Protein AF-A0A936ZXS6-F1 (afdb_monomer_lite)

Structure (mmCIF, N/CA/C/O backbone):
data_AF-A0A936ZXS6-F1
#
_entry.id   AF-A0A936ZXS6-F1
#
loop_
_atom_site.group_PDB
_atom_site.id
_atom_site.type_symbol
_atom_site.label_atom_id
_atom_site.label_alt_id
_atom_site.label_comp_id
_atom_site.label_asym_id
_atom_site.label_entity_id
_atom_site.label_seq_id
_atom_site.pdbx_PDB_ins_code
_atom_site.Cartn_x
_atom_site.Cartn_y
_atom_site.Cartn_z
_atom_site.occupancy
_atom_site.B_iso_or_equiv
_atom_site.auth_seq_id
_atom_site.auth_comp_id
_atom_site.auth_asym_id
_atom_site.auth_atom_id
_atom_site.pdbx_PDB_model_num
ATOM 1 N N . MET A 1 1 ? -3.821 5.966 26.635 1.00 44.12 1 MET A N 1
ATOM 2 C CA . MET A 1 1 ? -3.850 6.256 25.183 1.00 44.12 1 MET A CA 1
ATOM 3 C C . MET A 1 1 ? -2.903 5.292 24.481 1.00 44.12 1 MET A C 1
ATOM 5 O O . MET A 1 1 ? -1.707 5.359 24.744 1.00 44.12 1 MET A O 1
ATOM 9 N N . LYS A 1 2 ? -3.411 4.349 23.676 1.00 50.53 2 LYS A N 1
ATOM 10 C CA . LYS A 1 2 ? -2.561 3.440 22.886 1.00 50.53 2 LYS A CA 1
ATOM 11 C C . LYS A 1 2 ? -1.927 4.246 21.746 1.00 50.53 2 LYS A C 1
ATOM 13 O O . LYS A 1 2 ? -2.631 4.982 21.062 1.00 50.53 2 LYS A O 1
ATOM 18 N N . ARG A 1 3 ? -0.600 4.179 21.590 1.00 53.69 3 ARG A N 1
ATOM 19 C CA . ARG A 1 3 ? 0.084 4.804 20.448 1.00 53.69 3 ARG A CA 1
ATOM 20 C C . ARG A 1 3 ? -0.221 3.984 19.205 1.00 53.69 3 ARG A C 1
ATOM 22 O O . ARG A 1 3 ? -0.029 2.771 19.222 1.00 53.69 3 ARG A O 1
ATOM 29 N N . LEU A 1 4 ? -0.677 4.653 18.155 1.00 52.00 4 LEU A N 1
ATOM 30 C CA . LEU A 1 4 ? -0.874 4.013 16.865 1.00 52.00 4 LEU A CA 1
ATOM 31 C C . LEU A 1 4 ? 0.488 3.686 16.245 1.00 52.00 4 LEU A C 1
ATOM 33 O O . LEU A 1 4 ? 1.411 4.502 16.355 1.00 52.00 4 LEU A O 1
ATOM 37 N N . PRO A 1 5 ? 0.637 2.516 15.609 1.00 53.56 5 PRO A N 1
ATOM 38 C CA . PRO A 1 5 ? 1.845 2.198 14.867 1.00 53.56 5 PRO A CA 1
ATOM 39 C C . PRO A 1 5 ? 2.062 3.243 13.766 1.00 53.56 5 PRO A C 1
ATOM 41 O O . PRO A 1 5 ? 1.135 3.627 13.054 1.00 53.56 5 PRO A O 1
ATOM 44 N N . THR A 1 6 ? 3.302 3.709 13.615 1.00 53.12 6 THR A N 1
ATOM 45 C CA . THR A 1 6 ? 3.698 4.760 12.658 1.00 53.12 6 THR A CA 1
ATOM 46 C C . THR A 1 6 ? 3.542 4.366 11.188 1.00 53.12 6 THR A C 1
ATOM 48 O O . THR A 1 6 ? 3.746 5.208 10.318 1.00 53.12 6 THR A O 1
ATOM 51 N N . ASN A 1 7 ? 3.130 3.125 10.914 1.00 47.66 7 ASN A N 1
ATOM 52 C CA . ASN A 1 7 ? 3.034 2.542 9.585 1.00 47.66 7 ASN A CA 1
ATOM 53 C C . ASN A 1 7 ? 1.571 2.297 9.185 1.00 47.66 7 ASN A C 1
ATOM 55 O O . ASN A 1 7 ? 1.200 1.165 8.916 1.00 47.66 7 ASN A O 1
ATOM 59 N N . LEU A 1 8 ? 0.728 3.332 9.193 1.00 51.72 8 LEU A N 1
ATOM 60 C CA . LEU A 1 8 ? -0.696 3.209 8.892 1.00 51.72 8 LEU A CA 1
ATOM 61 C C . LEU A 1 8 ? -1.119 4.049 7.676 1.00 51.72 8 LEU A C 1
ATOM 63 O O . LEU A 1 8 ? -1.214 5.271 7.777 1.00 51.72 8 LEU A O 1
ATOM 67 N N . LEU A 1 9 ? -1.472 3.421 6.550 1.00 61.78 9 LEU A N 1
ATOM 68 C CA . LEU A 1 9 ? -2.181 4.090 5.445 1.00 61.78 9 LEU A CA 1
ATOM 69 C C . LEU A 1 9 ? -3.577 3.489 5.292 1.00 61.78 9 LEU A C 1
ATOM 71 O O . LEU A 1 9 ? -3.716 2.331 4.920 1.00 61.78 9 LEU A O 1
ATOM 75 N N . ALA A 1 10 ? -4.629 4.267 5.570 1.00 60.78 10 ALA A N 1
ATOM 76 C CA . ALA A 1 10 ? -6.010 3.769 5.534 1.00 60.78 10 ALA A CA 1
ATOM 77 C C . ALA A 1 10 ? -6.176 2.448 6.321 1.00 60.78 10 ALA A C 1
ATOM 79 O O . ALA A 1 10 ? -6.732 1.472 5.818 1.00 60.78 10 ALA A O 1
ATOM 80 N N . GLY A 1 11 ? -5.649 2.401 7.548 1.00 64.50 11 GLY A N 1
ATOM 81 C CA . GLY A 1 11 ? -5.668 1.212 8.411 1.00 64.50 11 GLY A CA 1
ATOM 82 C C . GLY A 1 11 ? -4.654 0.123 8.049 1.00 64.50 11 GLY A C 1
ATOM 83 O O . GLY A 1 11 ? -4.472 -0.799 8.832 1.00 64.50 11 GLY A O 1
ATOM 84 N N . LEU A 1 12 ? -4.007 0.200 6.886 1.00 74.19 12 LEU A N 1
ATOM 85 C CA . LEU A 1 12 ? -3.071 -0.818 6.428 1.00 74.19 12 LEU A CA 1
ATOM 86 C C . LEU A 1 12 ? -1.722 -0.665 7.127 1.00 74.19 12 LEU A C 1
ATOM 88 O O . LEU A 1 12 ? -1.110 0.400 7.040 1.00 74.19 12 LEU A O 1
ATOM 92 N N . LEU A 1 13 ? -1.283 -1.743 7.769 1.00 76.75 13 LEU A N 1
ATOM 93 C CA . LEU A 1 13 ? 0.063 -1.934 8.277 1.00 76.75 13 LEU A CA 1
ATOM 94 C C . LEU A 1 13 ? 0.908 -2.634 7.215 1.00 76.75 13 LEU A C 1
ATOM 96 O O . LEU A 1 13 ? 0.613 -3.761 6.820 1.00 76.75 13 LEU A O 1
ATOM 1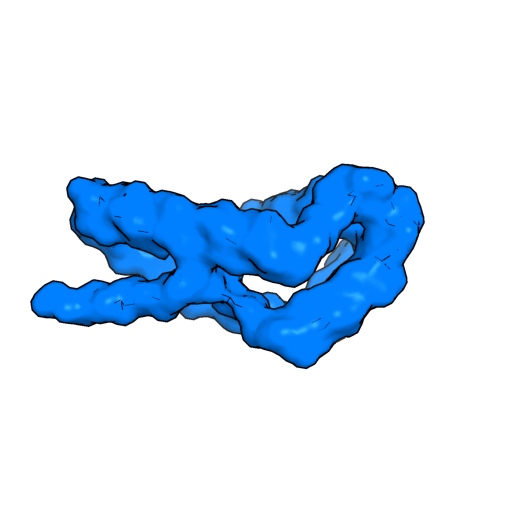00 N N . ILE A 1 14 ? 1.961 -1.957 6.769 1.00 81.38 14 ILE A N 1
ATOM 101 C CA . ILE A 1 14 ? 2.989 -2.523 5.892 1.00 81.38 14 ILE A CA 1
ATOM 102 C C . ILE A 1 14 ? 4.348 -2.311 6.553 1.00 81.38 14 ILE A C 1
ATOM 104 O O . ILE A 1 14 ? 4.702 -1.186 6.927 1.00 81.38 14 ILE A O 1
ATOM 108 N N . ASP A 1 15 ? 5.107 -3.392 6.702 1.00 84.06 15 ASP A N 1
ATOM 109 C CA . ASP A 1 15 ? 6.507 -3.314 7.098 1.00 84.06 15 ASP A CA 1
ATOM 110 C C . ASP A 1 15 ? 7.418 -3.025 5.895 1.00 84.06 15 ASP A C 1
ATOM 112 O O . ASP A 1 15 ? 6.974 -2.902 4.753 1.00 84.06 15 ASP A O 1
ATOM 116 N N . ARG A 1 16 ? 8.720 -2.874 6.148 1.00 87.94 16 ARG A N 1
ATOM 117 C CA . ARG A 1 16 ? 9.660 -2.544 5.077 1.00 87.94 16 ARG A CA 1
ATOM 118 C C . ARG A 1 16 ? 9.806 -3.668 4.045 1.00 87.94 16 ARG A C 1
ATOM 120 O O . ARG A 1 16 ? 9.943 -3.370 2.862 1.00 87.94 16 ARG A O 1
ATOM 127 N N . ALA A 1 17 ? 9.793 -4.927 4.473 1.00 88.88 17 ALA A N 1
ATOM 128 C CA . ALA A 1 17 ? 10.010 -6.057 3.578 1.00 88.88 17 ALA A CA 1
ATOM 129 C C . ALA A 1 17 ? 8.831 -6.216 2.608 1.00 88.88 17 ALA A C 1
ATOM 131 O O . ALA A 1 17 ? 9.030 -6.338 1.397 1.00 88.88 17 ALA A O 1
ATOM 132 N N . ASP A 1 18 ? 7.604 -6.126 3.119 1.00 89.75 18 ASP A N 1
ATOM 133 C CA . ASP A 1 18 ? 6.399 -6.167 2.296 1.00 89.75 18 ASP A CA 1
ATOM 134 C C . ASP A 1 18 ? 6.259 -4.919 1.428 1.00 89.75 18 ASP A C 1
ATOM 136 O O . ASP A 1 18 ? 5.798 -5.008 0.289 1.00 89.75 18 ASP A O 1
ATOM 140 N N . TYR A 1 19 ? 6.721 -3.760 1.902 1.00 91.19 19 TYR A N 1
ATOM 141 C CA . TYR A 1 19 ? 6.795 -2.573 1.061 1.00 91.19 19 TYR A CA 1
ATOM 142 C C . TYR A 1 19 ? 7.711 -2.767 -0.144 1.00 91.19 19 TYR A C 1
ATOM 144 O O . TYR A 1 19 ? 7.322 -2.443 -1.264 1.00 91.19 19 TYR A O 1
ATOM 152 N N . ASP A 1 20 ? 8.920 -3.285 0.068 1.00 93.12 20 ASP A N 1
ATOM 153 C CA . ASP A 1 20 ? 9.886 -3.471 -1.012 1.00 93.12 20 ASP A CA 1
ATOM 154 C C . ASP A 1 20 ? 9.348 -4.487 -2.040 1.00 93.12 20 ASP A C 1
ATOM 156 O O . ASP A 1 20 ? 9.443 -4.265 -3.249 1.00 93.12 20 ASP A O 1
ATOM 160 N N . ARG A 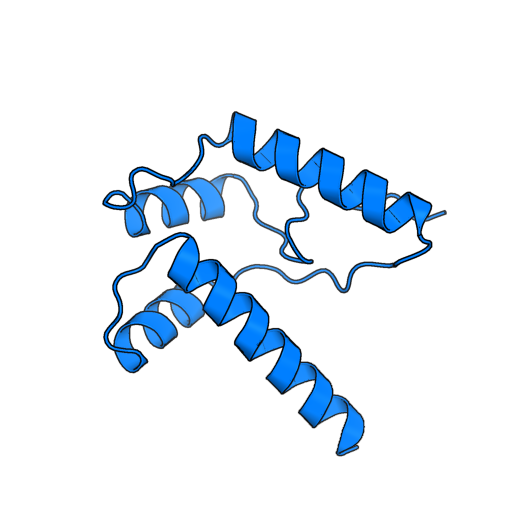1 21 ? 8.670 -5.551 -1.584 1.00 93.50 21 ARG A N 1
ATOM 161 C CA . ARG A 1 21 ? 7.957 -6.493 -2.468 1.00 93.50 21 ARG A CA 1
ATOM 162 C C . ARG A 1 21 ? 6.821 -5.817 -3.237 1.00 93.50 21 ARG A C 1
ATOM 164 O O . ARG A 1 21 ? 6.696 -6.011 -4.447 1.00 93.50 21 ARG A O 1
ATOM 171 N N . LEU A 1 22 ? 6.006 -5.011 -2.562 1.00 92.56 22 LEU A N 1
ATOM 172 C CA . LEU A 1 22 ? 4.928 -4.247 -3.185 1.00 92.56 22 LEU A CA 1
ATOM 173 C C . LEU A 1 22 ? 5.463 -3.261 -4.232 1.00 92.56 22 LEU A C 1
ATOM 175 O O . LEU A 1 22 ? 4.853 -3.118 -5.289 1.00 92.56 22 LEU A O 1
ATOM 179 N N . ALA A 1 23 ? 6.602 -2.620 -3.965 1.00 93.12 23 ALA A N 1
ATOM 180 C CA . ALA A 1 23 ? 7.261 -1.704 -4.888 1.00 93.12 23 ALA A CA 1
ATOM 181 C C . ALA A 1 23 ? 7.714 -2.422 -6.163 1.00 93.12 23 ALA A C 1
ATOM 183 O O . ALA A 1 23 ? 7.515 -1.904 -7.259 1.00 93.12 23 ALA A O 1
ATOM 184 N N . VAL A 1 24 ? 8.249 -3.642 -6.039 1.00 94.56 24 VAL A N 1
ATOM 185 C CA . VAL A 1 24 ? 8.585 -4.489 -7.196 1.00 94.56 24 VAL A CA 1
ATOM 186 C C . VAL A 1 24 ? 7.329 -4.861 -7.988 1.00 94.56 24 VAL A C 1
ATOM 188 O O . VAL A 1 24 ? 7.323 -4.744 -9.214 1.00 94.56 24 VAL A O 1
ATOM 191 N N . LEU A 1 25 ? 6.245 -5.259 -7.313 1.00 93.12 25 LEU A N 1
ATOM 192 C CA . LEU A 1 25 ? 4.972 -5.580 -7.972 1.00 93.12 25 LEU A CA 1
ATOM 193 C C . LEU A 1 25 ? 4.384 -4.370 -8.710 1.00 93.12 25 LEU A C 1
ATOM 195 O O . LEU A 1 25 ? 3.868 -4.510 -9.817 1.00 93.12 25 LEU A O 1
ATOM 199 N N . CYS A 1 26 ? 4.494 -3.186 -8.111 1.00 92.56 26 CYS A N 1
ATOM 200 C CA . CYS A 1 26 ? 3.986 -1.930 -8.648 1.00 92.56 26 CYS A CA 1
ATOM 201 C C . CYS A 1 26 ? 5.032 -1.152 -9.462 1.00 92.56 26 CYS A C 1
ATOM 203 O O . CYS A 1 26 ? 4.820 0.027 -9.721 1.00 92.56 26 CYS A O 1
ATOM 205 N N . ALA A 1 27 ? 6.144 -1.761 -9.893 1.00 91.62 27 ALA A N 1
ATOM 206 C CA . ALA A 1 27 ? 7.284 -1.034 -10.473 1.00 91.62 27 ALA A CA 1
ATOM 207 C C . ALA A 1 27 ? 6.958 -0.227 -11.746 1.00 91.62 27 ALA A C 1
ATOM 209 O O . ALA A 1 27 ? 7.715 0.658 -12.138 1.00 91.62 27 ALA A O 1
ATOM 210 N N . ARG A 1 28 ? 5.837 -0.531 -12.411 1.00 90.88 28 ARG A N 1
ATOM 211 C CA . ARG A 1 28 ? 5.344 0.204 -13.589 1.00 90.88 28 ARG A CA 1
ATOM 212 C C . ARG A 1 28 ? 4.492 1.427 -13.239 1.00 90.88 28 ARG A C 1
ATOM 214 O O . ARG A 1 28 ? 4.135 2.188 -14.132 1.00 90.88 28 ARG A O 1
ATOM 221 N N . ASP A 1 29 ? 4.141 1.603 -11.972 1.00 91.00 29 ASP A N 1
ATOM 222 C CA . ASP A 1 29 ? 3.370 2.738 -11.484 1.00 91.00 29 ASP A CA 1
ATOM 223 C C . ASP A 1 29 ? 4.317 3.882 -11.102 1.00 91.00 29 ASP A C 1
ATOM 225 O O . ASP A 1 29 ? 4.956 3.864 -10.053 1.00 91.00 29 ASP A O 1
ATOM 229 N N . ALA A 1 30 ? 4.398 4.904 -11.957 1.00 89.12 30 ALA A N 1
ATOM 230 C CA . ALA A 1 30 ? 5.243 6.076 -11.723 1.00 89.12 30 ALA A CA 1
ATOM 231 C C . ALA A 1 30 ? 4.815 6.910 -10.500 1.00 89.12 30 ALA A C 1
ATOM 233 O O . ALA A 1 30 ? 5.595 7.726 -10.013 1.00 89.12 30 ALA A O 1
ATOM 234 N N . ALA A 1 31 ? 3.588 6.724 -10.001 1.00 89.00 31 ALA A N 1
ATOM 235 C CA . ALA A 1 31 ? 3.105 7.370 -8.785 1.00 89.00 31 ALA A CA 1
ATOM 236 C C . ALA A 1 31 ? 3.406 6.547 -7.522 1.00 89.00 31 ALA A C 1
ATOM 238 O O . ALA A 1 31 ? 3.047 6.975 -6.418 1.00 89.00 31 ALA A O 1
ATOM 239 N N . PHE A 1 32 ? 4.038 5.374 -7.655 1.00 89.06 32 PHE A N 1
ATO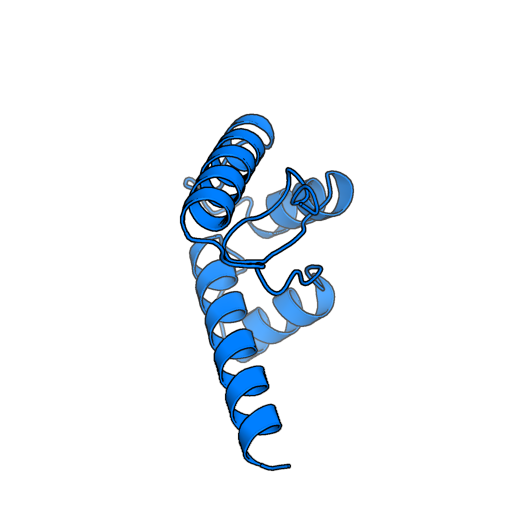M 240 C CA . PHE A 1 32 ? 4.410 4.565 -6.507 1.00 89.06 32 PHE A CA 1
ATOM 241 C C . PHE A 1 32 ? 5.473 5.303 -5.674 1.00 89.06 32 PHE A C 1
ATOM 243 O O . PHE A 1 32 ? 6.519 5.683 -6.205 1.00 89.06 32 PHE A O 1
ATOM 250 N N . PRO A 1 33 ? 5.219 5.565 -4.381 1.00 90.06 33 PRO A N 1
ATOM 251 C CA . PRO A 1 33 ? 6.091 6.425 -3.593 1.00 90.06 33 PRO A CA 1
ATOM 252 C C . PRO A 1 33 ? 7.4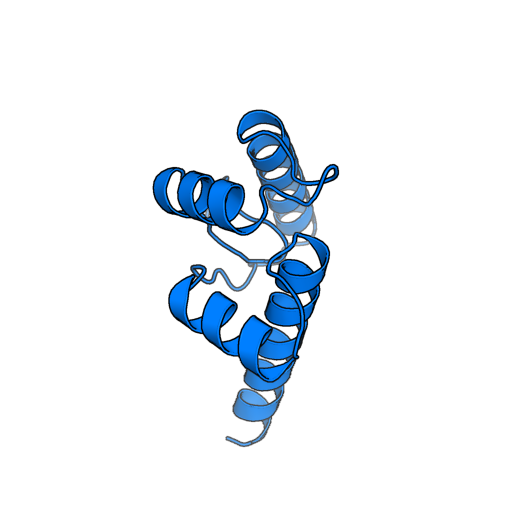38 5.762 -3.279 1.00 90.06 33 PRO A C 1
ATOM 254 O O . PRO A 1 33 ? 7.635 4.555 -3.428 1.00 90.06 33 PRO A O 1
ATOM 257 N N . SER A 1 34 ? 8.380 6.559 -2.777 1.00 91.81 34 SER A N 1
ATOM 258 C CA . SER A 1 34 ? 9.542 6.023 -2.066 1.00 91.81 34 SER A CA 1
ATOM 259 C C . SER A 1 34 ? 9.122 5.513 -0.682 1.00 91.81 34 SER A C 1
ATOM 261 O O . SER A 1 34 ? 8.151 6.013 -0.109 1.00 91.81 34 SER A O 1
ATOM 263 N N . TRP A 1 35 ? 9.880 4.580 -0.091 1.00 90.00 35 TRP A N 1
ATOM 264 C CA . TRP A 1 35 ? 9.628 4.140 1.293 1.00 90.00 35 TRP A CA 1
ATOM 265 C C . TRP A 1 35 ? 9.563 5.322 2.267 1.00 90.00 35 TRP A C 1
ATOM 267 O O . TRP A 1 35 ? 8.713 5.373 3.152 1.00 90.00 35 TRP A O 1
ATOM 277 N N . THR A 1 36 ? 10.449 6.301 2.088 1.00 90.19 36 THR A N 1
ATOM 278 C CA . THR A 1 36 ? 10.504 7.499 2.926 1.00 90.19 36 THR A CA 1
ATOM 279 C C . THR A 1 36 ? 9.218 8.315 2.826 1.00 90.19 36 THR A C 1
ATOM 281 O O . THR A 1 36 ? 8.686 8.746 3.851 1.00 90.19 36 THR A O 1
ATOM 284 N N . ASP A 1 37 ? 8.700 8.525 1.617 1.00 89.44 37 ASP A N 1
ATOM 285 C CA . ASP A 1 37 ? 7.471 9.296 1.419 1.00 89.44 37 ASP A CA 1
ATOM 286 C C . ASP A 1 37 ? 6.240 8.518 1.872 1.00 89.44 37 ASP A C 1
ATOM 288 O O . ASP A 1 37 ? 5.370 9.089 2.533 1.00 89.44 37 ASP A O 1
ATOM 292 N N . TRP A 1 38 ? 6.212 7.205 1.632 1.00 86.62 38 TRP A N 1
ATOM 293 C CA . TRP A 1 38 ? 5.215 6.306 2.204 1.00 86.62 38 TRP A CA 1
ATOM 294 C C . TRP A 1 38 ? 5.187 6.419 3.732 1.00 86.62 38 TRP A C 1
ATOM 296 O O . TRP A 1 38 ? 4.142 6.700 4.315 1.00 86.62 38 TRP A O 1
ATOM 306 N N . ASN A 1 39 ? 6.340 6.316 4.397 1.00 84.12 39 ASN A N 1
ATOM 307 C CA . ASN A 1 39 ? 6.427 6.405 5.852 1.00 84.12 39 ASN A CA 1
ATOM 308 C C . ASN A 1 39 ? 5.975 7.776 6.392 1.00 84.12 39 ASN A C 1
ATOM 310 O O . ASN A 1 39 ? 5.242 7.853 7.377 1.00 84.12 39 ASN A O 1
ATOM 314 N N . LYS A 1 40 ? 6.328 8.878 5.715 1.00 85.62 40 LYS A N 1
ATOM 315 C CA . LYS A 1 40 ? 5.826 10.220 6.072 1.00 85.62 40 LYS A CA 1
ATOM 316 C C . LYS A 1 40 ? 4.301 10.305 5.977 1.00 85.62 40 LYS A C 1
ATOM 318 O O . LYS A 1 40 ? 3.673 10.909 6.850 1.00 85.62 40 LYS A O 1
ATOM 323 N N . LEU A 1 41 ? 3.704 9.731 4.930 1.00 82.38 41 LEU A N 1
ATOM 324 C CA . LEU A 1 41 ? 2.248 9.683 4.770 1.00 82.38 41 LEU A CA 1
ATOM 325 C C . LEU A 1 41 ? 1.596 8.876 5.895 1.00 82.38 41 LEU A C 1
ATOM 327 O O . LEU A 1 41 ? 0.602 9.328 6.464 1.00 82.38 41 LEU A O 1
ATOM 331 N N . GLN A 1 42 ? 2.193 7.743 6.260 1.00 78.62 42 GLN A N 1
ATOM 332 C CA . GLN A 1 42 ? 1.708 6.884 7.337 1.00 78.62 42 GLN A CA 1
ATOM 333 C C . GLN A 1 42 ? 1.709 7.589 8.701 1.00 78.62 42 GLN A C 1
ATOM 335 O O . GLN A 1 42 ? 0.692 7.601 9.393 1.00 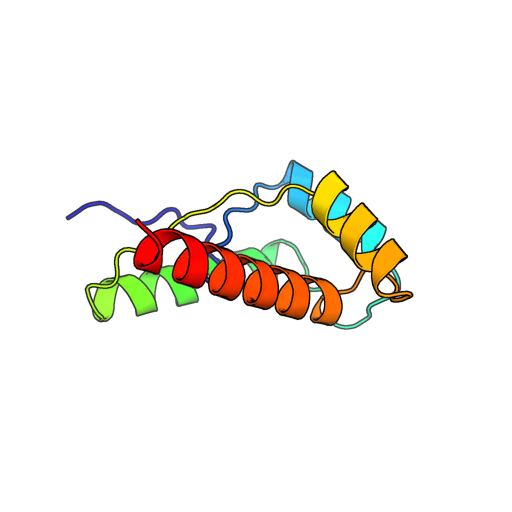78.62 42 GLN A O 1
ATOM 340 N N . ILE A 1 43 ? 2.803 8.271 9.053 1.00 80.12 43 ILE A N 1
ATOM 341 C CA . ILE A 1 43 ? 2.901 9.046 10.301 1.00 80.12 43 ILE A CA 1
ATOM 342 C C . ILE A 1 43 ? 1.831 10.146 10.348 1.00 80.12 43 ILE A C 1
ATOM 344 O O . ILE A 1 43 ? 1.161 10.328 11.368 1.00 80.12 43 ILE A O 1
ATOM 348 N N . ARG A 1 44 ? 1.637 10.877 9.240 1.00 82.75 44 ARG A N 1
ATOM 349 C CA . ARG A 1 44 ? 0.619 11.939 9.148 1.00 82.75 44 ARG A CA 1
ATOM 350 C C . ARG A 1 44 ? -0.797 11.383 9.292 1.00 82.75 44 ARG A C 1
ATOM 352 O O . ARG A 1 44 ? -1.609 11.978 9.999 1.00 82.75 44 ARG A O 1
ATOM 359 N N . ALA A 1 45 ? -1.088 10.255 8.649 1.00 76.75 45 ALA A N 1
ATOM 360 C CA . ALA A 1 45 ? -2.388 9.600 8.725 1.00 76.75 45 ALA A CA 1
ATOM 361 C C . ALA A 1 45 ? -2.684 9.078 10.140 1.00 76.75 45 ALA A C 1
ATOM 363 O O . ALA A 1 45 ? -3.772 9.333 10.658 1.00 76.75 45 ALA A O 1
ATOM 364 N N . ALA A 1 46 ? -1.710 8.438 10.795 1.00 76.12 46 ALA A N 1
ATOM 365 C CA . ALA A 1 46 ? -1.830 7.976 12.177 1.00 76.12 46 ALA A CA 1
ATOM 366 C C . ALA A 1 46 ? -2.075 9.142 13.151 1.00 76.12 46 ALA A C 1
ATOM 368 O O . ALA A 1 46 ? -2.999 9.091 13.962 1.00 76.12 46 ALA A O 1
ATOM 369 N N . ALA A 1 47 ? -1.319 10.237 13.026 1.00 78.94 47 ALA A N 1
ATOM 370 C CA . ALA A 1 47 ? -1.523 11.430 13.848 1.00 78.94 47 ALA A CA 1
ATOM 371 C C . ALA A 1 47 ? -2.919 12.048 13.643 1.00 78.94 47 ALA A C 1
ATOM 373 O O . ALA A 1 47 ? -3.545 12.510 14.599 1.00 78.94 47 ALA A O 1
ATOM 374 N N . ALA A 1 48 ? -3.425 12.051 12.406 1.00 80.12 48 ALA A N 1
ATOM 375 C CA . ALA A 1 48 ? -4.763 12.545 12.101 1.00 80.12 48 ALA A CA 1
ATOM 376 C C . ALA A 1 48 ? -5.867 11.647 12.689 1.00 80.12 48 ALA A C 1
ATOM 378 O O . ALA A 1 48 ? -6.826 12.176 13.245 1.00 80.12 48 ALA A O 1
ATOM 379 N N . ALA A 1 49 ? -5.721 10.320 12.611 1.00 75.44 49 ALA A N 1
ATOM 380 C CA . ALA A 1 49 ? -6.645 9.364 13.230 1.00 75.44 49 ALA A CA 1
ATOM 381 C C . ALA A 1 49 ? -6.683 9.531 14.757 1.00 75.44 49 ALA A C 1
ATOM 383 O O . ALA A 1 49 ? -7.754 9.693 15.340 1.00 75.44 49 ALA A O 1
ATOM 384 N N . GLN A 1 50 ? -5.511 9.639 15.394 1.00 77.75 50 GLN A N 1
ATOM 385 C CA . GLN A 1 50 ? -5.406 9.854 16.837 1.00 77.75 50 GLN A CA 1
ATOM 386 C C . GLN A 1 50 ? -6.106 11.145 17.287 1.00 77.75 50 GLN A C 1
ATOM 388 O O . GLN A 1 50 ? -6.802 11.144 18.301 1.00 77.75 50 GLN A O 1
ATOM 393 N N . LYS A 1 51 ? -5.967 12.244 16.529 1.00 83.25 51 LYS A N 1
ATOM 394 C CA . LYS A 1 51 ? -6.666 13.510 16.817 1.00 83.25 51 LYS A CA 1
ATOM 395 C C . LYS A 1 51 ? -8.190 13.385 16.758 1.00 83.25 51 LYS A C 1
ATOM 397 O O . LYS A 1 51 ? -8.870 14.141 17.441 1.00 83.25 51 LYS A O 1
ATOM 402 N N . ARG A 1 52 ? -8.718 12.458 15.955 1.00 80.94 52 ARG A N 1
ATOM 403 C CA . ARG A 1 52 ? -10.160 12.190 15.836 1.00 80.94 52 ARG A CA 1
ATOM 404 C C . ARG A 1 52 ? -10.668 11.151 16.840 1.00 80.94 52 ARG A C 1
ATOM 406 O O . ARG A 1 52 ? -11.852 10.847 16.832 1.00 80.94 52 ARG A O 1
ATOM 413 N N . GLY A 1 53 ? -9.797 10.609 17.698 1.00 78.06 53 GLY A N 1
ATOM 414 C CA . GLY A 1 53 ? -10.153 9.510 18.599 1.00 78.06 53 GLY A CA 1
ATOM 415 C C . GLY A 1 53 ? -10.470 8.206 17.862 1.00 78.06 53 GLY A C 1
ATOM 416 O O . GLY A 1 53 ? -11.080 7.313 18.442 1.00 78.06 53 GLY A O 1
ATOM 417 N N . GLU A 1 54 ? -10.071 8.095 16.593 1.00 70.81 54 GLU A N 1
ATOM 418 C CA . GLU A 1 54 ? -10.230 6.875 15.812 1.00 70.81 54 GLU A CA 1
ATOM 419 C C . GLU A 1 54 ? -9.155 5.878 16.246 1.00 70.81 54 GLU A C 1
ATOM 421 O O . GLU A 1 54 ? -7.961 6.185 16.186 1.00 70.81 54 GLU A O 1
ATOM 426 N N . ASP A 1 55 ? -9.578 4.682 16.656 1.00 64.69 55 ASP A N 1
ATOM 427 C CA . ASP A 1 55 ? -8.702 3.515 16.654 1.00 64.69 55 ASP A CA 1
ATOM 428 C C . ASP A 1 55 ? -8.782 2.932 15.238 1.00 64.69 55 ASP A C 1
ATOM 430 O O . ASP A 1 55 ? -9.826 2.401 14.846 1.00 64.69 55 ASP A O 1
ATOM 434 N N . PRO A 1 56 ? -7.766 3.134 14.389 1.00 61.56 56 PRO A N 1
ATOM 435 C CA . PRO A 1 56 ? -7.790 2.552 13.073 1.00 61.56 56 PRO A CA 1
ATOM 436 C C . PRO A 1 56 ? -7.736 1.038 13.245 1.00 61.56 56 PRO A C 1
ATOM 438 O O . PRO A 1 56 ? -6.747 0.517 13.756 1.00 61.56 56 PRO A O 1
ATOM 441 N N . ASP A 1 57 ? -8.776 0.343 12.778 1.00 63.12 57 ASP A N 1
ATOM 442 C CA . ASP A 1 57 ? -8.734 -1.103 12.550 1.00 63.12 57 ASP A CA 1
ATOM 443 C C . ASP A 1 57 ? -7.472 -1.394 11.714 1.00 63.12 57 ASP A C 1
ATOM 445 O O . ASP A 1 57 ? -7.418 -1.125 10.504 1.00 63.12 57 ASP A O 1
ATOM 449 N N . CYS A 1 58 ? -6.423 -1.839 12.406 1.00 68.50 58 CYS A N 1
ATOM 450 C CA . CYS A 1 58 ? -5.114 -2.107 11.844 1.00 68.50 58 CYS A CA 1
ATOM 451 C C . CYS A 1 58 ? -5.151 -3.489 11.208 1.00 68.50 58 CYS A C 1
ATOM 453 O O . CYS A 1 58 ? -5.517 -4.467 11.861 1.00 68.50 58 CYS A O 1
ATOM 455 N N . TRP A 1 59 ? -4.756 -3.582 9.945 1.00 74.31 59 TRP A N 1
ATOM 456 C CA . TRP A 1 59 ? -4.685 -4.857 9.241 1.00 74.31 59 TRP A CA 1
ATOM 457 C C . TRP A 1 59 ? -3.397 -4.944 8.437 1.00 74.31 59 TRP A C 1
ATOM 459 O O . TRP A 1 59 ? -2.976 -3.965 7.824 1.00 74.31 59 TRP A O 1
ATOM 469 N N . THR A 1 60 ? -2.769 -6.113 8.452 1.00 78.25 60 THR A N 1
ATOM 470 C CA . THR A 1 60 ? -1.559 -6.374 7.671 1.00 78.25 60 THR A CA 1
ATOM 471 C C . THR A 1 60 ? -1.934 -6.680 6.226 1.00 78.25 60 THR A C 1
ATOM 473 O O . THR A 1 60 ? -2.927 -7.370 5.972 1.00 78.25 60 THR A O 1
ATOM 476 N N . LEU A 1 61 ? -1.153 -6.162 5.278 1.00 83.56 61 LEU A N 1
ATOM 477 C CA . LEU A 1 61 ? -1.315 -6.507 3.869 1.00 83.56 61 LEU A CA 1
ATOM 478 C C . LEU A 1 61 ? -0.909 -7.965 3.627 1.00 83.56 61 LEU A C 1
ATOM 480 O O . LEU A 1 61 ? 0.242 -8.324 3.829 1.00 83.56 61 LEU A O 1
ATOM 484 N N . ASP A 1 62 ? -1.828 -8.774 3.109 1.00 88.94 62 ASP A N 1
ATOM 485 C CA . ASP A 1 62 ? -1.476 -10.027 2.440 1.00 88.94 62 ASP A CA 1
ATOM 486 C C . ASP A 1 62 ? -1.213 -9.731 0.955 1.00 88.94 62 ASP A C 1
ATOM 488 O O . ASP A 1 62 ? -2.135 -9.403 0.198 1.00 88.94 62 ASP A O 1
ATOM 492 N N . LEU A 1 63 ? 0.062 -9.776 0.560 1.00 90.06 63 LEU A N 1
ATOM 493 C CA . LEU A 1 63 ? 0.498 -9.490 -0.808 1.00 90.06 63 LEU A CA 1
ATOM 494 C C . LEU A 1 63 ? 0.082 -10.567 -1.810 1.00 90.06 63 LEU A C 1
ATOM 496 O O . LEU A 1 63 ? -0.132 -10.248 -2.985 1.00 90.06 63 LEU A O 1
ATOM 500 N N . ASP A 1 64 ? -0.043 -11.816 -1.370 1.00 91.94 64 ASP A N 1
ATOM 501 C CA . ASP A 1 64 ? -0.431 -12.916 -2.245 1.00 91.94 64 ASP A CA 1
ATOM 502 C C . ASP A 1 64 ? -1.933 -12.824 -2.546 1.00 91.94 64 ASP A C 1
ATOM 504 O O . ASP A 1 64 ? -2.329 -12.912 -3.714 1.00 91.94 64 ASP A O 1
ATOM 508 N N . ASP A 1 65 ? -2.758 -12.510 -1.537 1.00 92.56 65 ASP A N 1
ATOM 509 C CA . ASP A 1 65 ? -4.189 -12.213 -1.723 1.00 92.56 65 ASP A CA 1
ATOM 510 C C . ASP A 1 65 ? -4.399 -10.975 -2.607 1.00 92.56 65 ASP A C 1
ATOM 512 O O . ASP A 1 65 ? -5.197 -11.002 -3.546 1.00 92.56 65 ASP A O 1
ATOM 516 N N . PHE A 1 66 ? -3.631 -9.901 -2.385 1.00 92.38 66 PHE A N 1
ATOM 517 C CA . PHE A 1 66 ? -3.670 -8.716 -3.248 1.00 92.38 66 PHE A CA 1
ATOM 518 C C . PHE A 1 66 ? -3.333 -9.058 -4.707 1.00 92.38 66 PHE A C 1
ATOM 520 O O . PHE A 1 66 ? -4.047 -8.657 -5.630 1.00 92.38 66 PHE A O 1
ATOM 527 N N . THR A 1 67 ? -2.277 -9.840 -4.929 1.00 93.31 67 THR A N 1
ATOM 528 C CA . THR A 1 67 ? -1.864 -10.245 -6.277 1.00 93.31 67 THR A CA 1
ATOM 529 C C . THR A 1 67 ? -2.924 -11.122 -6.944 1.00 93.31 67 THR A C 1
ATOM 531 O O . THR A 1 67 ? -3.219 -10.949 -8.130 1.00 93.31 67 THR A O 1
ATOM 534 N N . ALA A 1 68 ? -3.536 -12.042 -6.195 1.00 94.38 68 ALA A N 1
ATOM 535 C CA . ALA A 1 68 ? -4.637 -12.866 -6.679 1.00 94.38 68 ALA A CA 1
ATOM 536 C C . ALA A 1 68 ? -5.872 -12.020 -7.033 1.00 94.38 68 ALA A C 1
ATOM 538 O O . ALA A 1 68 ? -6.479 -12.235 -8.084 1.00 94.38 68 ALA A O 1
ATOM 539 N N . TRP A 1 69 ? -6.206 -11.025 -6.207 1.00 94.25 69 TRP A N 1
ATOM 540 C CA . TRP A 1 69 ? -7.297 -10.086 -6.462 1.00 94.25 69 TRP A CA 1
ATOM 541 C C . TRP A 1 69 ? -7.064 -9.270 -7.739 1.00 94.25 69 TRP A C 1
ATOM 543 O O . TRP A 1 69 ? -7.955 -9.184 -8.581 1.00 94.25 69 TRP A O 1
ATOM 553 N N . CYS A 1 70 ? -5.853 -8.743 -7.942 1.00 93.75 70 CYS A N 1
ATOM 554 C CA . CYS A 1 70 ? -5.477 -8.035 -9.169 1.00 93.75 70 CYS A CA 1
ATOM 555 C C . CYS A 1 70 ? -5.674 -8.900 -10.424 1.00 93.75 70 CYS A C 1
ATOM 557 O O . CYS A 1 70 ? -6.244 -8.434 -11.412 1.00 93.75 70 CYS A O 1
ATOM 559 N N . ARG A 1 71 ? -5.270 -10.178 -10.371 1.00 94.31 71 ARG A N 1
ATOM 560 C CA . ARG A 1 71 ? -5.479 -11.130 -11.477 1.00 94.31 71 ARG A CA 1
ATOM 561 C C . ARG A 1 71 ? -6.962 -11.342 -11.776 1.00 94.31 71 ARG A C 1
ATOM 563 O O . ARG A 1 71 ? -7.348 -11.300 -12.938 1.00 94.31 71 ARG A O 1
ATOM 570 N N . GLN A 1 72 ? -7.790 -11.524 -10.748 1.00 93.88 72 GLN A N 1
ATOM 571 C CA . GLN A 1 72 ? -9.244 -11.675 -10.909 1.00 93.88 72 GLN A CA 1
ATOM 572 C C . GLN A 1 72 ? -9.886 -10.414 -11.497 1.00 93.88 72 GLN A C 1
ATOM 574 O O . GLN A 1 72 ? -10.760 -10.503 -12.354 1.00 93.88 72 GLN A O 1
ATOM 579 N N . ALA A 1 73 ? -9.416 -9.238 -11.081 1.00 91.06 73 ALA A N 1
ATOM 580 C CA . ALA A 1 73 ? -9.875 -7.954 -11.595 1.00 91.06 73 ALA A CA 1
ATOM 581 C C . ALA A 1 73 ? -9.322 -7.614 -12.993 1.00 91.06 73 ALA A C 1
ATOM 583 O O . ALA A 1 73 ? -9.652 -6.557 -13.525 1.00 91.06 73 ALA A O 1
ATOM 584 N N . SER A 1 74 ? -8.474 -8.469 -13.587 1.00 92.56 74 SER A N 1
ATOM 585 C CA . SER A 1 74 ? -7.761 -8.190 -14.845 1.00 92.56 74 SER A CA 1
ATOM 586 C C . SER A 1 74 ? -7.012 -6.848 -14.826 1.00 92.56 74 SER A C 1
ATOM 588 O O . SER A 1 74 ? -6.907 -6.161 -15.841 1.00 92.56 74 SER A O 1
ATOM 590 N N . SER A 1 75 ? -6.482 -6.470 -13.659 1.00 89.06 75 SER A N 1
ATOM 591 C CA . SER A 1 75 ? -5.757 -5.219 -13.438 1.00 89.06 75 SER A CA 1
ATOM 592 C C . SER A 1 75 ? -4.332 -5.516 -12.981 1.00 89.06 75 SER A C 1
ATOM 594 O O . SER A 1 75 ? -4.137 -6.368 -12.111 1.00 89.06 75 SER A O 1
ATOM 596 N N . PRO A 1 76 ? -3.314 -4.804 -13.491 1.00 91.44 76 PRO A N 1
ATOM 597 C CA . PRO A 1 76 ? -1.968 -4.927 -12.950 1.00 91.44 76 PRO A CA 1
ATOM 598 C C . PRO A 1 76 ? -1.914 -4.439 -11.488 1.00 91.44 76 PRO A C 1
ATOM 600 O O . PRO A 1 76 ? -2.702 -3.564 -11.105 1.00 91.44 76 PRO A O 1
ATOM 603 N N . PRO A 1 77 ? -0.979 -4.962 -10.672 1.00 92.69 77 PRO A N 1
ATOM 604 C CA . PRO A 1 77 ? -0.661 -4.382 -9.373 1.00 92.69 77 PRO A CA 1
ATOM 605 C C . PRO A 1 77 ? -0.150 -2.947 -9.537 1.00 92.69 77 PRO A C 1
ATOM 607 O O . PRO A 1 77 ? 0.792 -2.682 -10.282 1.00 92.69 77 PRO A O 1
ATOM 610 N N . CYS A 1 78 ? -0.799 -2.012 -8.854 1.00 92.38 78 CYS A N 1
ATOM 611 C CA . CYS A 1 78 ? -0.431 -0.600 -8.809 1.00 92.38 78 CYS A CA 1
ATOM 612 C C . CYS A 1 78 ? -0.992 0.033 -7.531 1.00 92.38 78 CYS A C 1
ATOM 614 O O . CYS A 1 78 ? -1.803 -0.580 -6.825 1.00 92.38 78 CYS A O 1
ATOM 616 N N . LEU A 1 79 ? -0.616 1.278 -7.240 1.00 88.06 79 LEU A N 1
ATOM 617 C CA . LEU A 1 79 ? -1.089 2.003 -6.063 1.00 88.06 79 LEU A CA 1
ATOM 618 C C . LEU A 1 79 ? -2.614 2.185 -6.084 1.00 88.06 79 LEU A C 1
ATOM 620 O O . LEU A 1 79 ? -3.273 2.054 -5.050 1.00 88.06 79 LEU A O 1
ATOM 624 N N . THR A 1 80 ? -3.194 2.446 -7.257 1.00 87.50 80 THR A N 1
ATOM 625 C CA . THR A 1 80 ? -4.654 2.524 -7.426 1.00 87.50 80 THR A CA 1
ATOM 626 C C . THR A 1 80 ? -5.316 1.173 -7.163 1.00 87.50 80 THR A C 1
ATOM 628 O O . THR A 1 80 ? -6.313 1.114 -6.446 1.00 87.50 80 THR A O 1
ATOM 631 N N . GLY A 1 81 ? -4.734 0.081 -7.665 1.00 89.81 81 GLY A N 1
ATOM 632 C CA . GLY A 1 81 ? -5.200 -1.280 -7.403 1.00 89.81 81 GLY A CA 1
ATOM 633 C C . GLY A 1 81 ? -5.180 -1.614 -5.912 1.00 89.81 81 GLY A C 1
ATOM 634 O O . GLY A 1 81 ? -6.176 -2.103 -5.383 1.00 89.81 81 GLY A O 1
ATOM 635 N N . LEU A 1 82 ? -4.099 -1.262 -5.210 1.00 89.31 82 LEU A N 1
ATOM 636 C CA . LEU A 1 82 ? -3.985 -1.447 -3.764 1.00 89.31 82 LEU A CA 1
ATOM 637 C C . LEU A 1 82 ? -5.072 -0.677 -3.004 1.00 89.31 82 LEU A C 1
ATOM 639 O O . LEU A 1 82 ? -5.706 -1.228 -2.108 1.00 89.31 82 LEU A O 1
ATOM 643 N N . ARG A 1 83 ? -5.328 0.585 -3.374 1.00 85.31 83 ARG A N 1
ATOM 644 C CA . ARG A 1 83 ? -6.398 1.394 -2.763 1.00 85.31 83 ARG A CA 1
ATOM 645 C C . ARG A 1 83 ? -7.771 0.752 -2.953 1.00 85.31 83 ARG A C 1
ATOM 647 O O . ARG A 1 83 ? -8.532 0.651 -1.990 1.00 85.31 83 ARG A O 1
ATOM 654 N N . SER A 1 84 ? -8.070 0.292 -4.166 1.00 87.19 84 SER A N 1
ATOM 655 C CA . SER A 1 84 ? -9.329 -0.390 -4.484 1.00 87.19 84 SER A CA 1
ATOM 656 C C . SER A 1 84 ? -9.481 -1.697 -3.705 1.00 87.19 84 SER A C 1
ATOM 658 O O . SER A 1 84 ? -10.532 -1.938 -3.113 1.00 87.19 84 SER A O 1
ATOM 660 N N . TYR A 1 85 ? -8.419 -2.502 -3.629 1.00 88.69 85 TYR A N 1
ATOM 661 C CA . TYR A 1 85 ? -8.375 -3.736 -2.844 1.00 88.69 85 TYR A CA 1
ATOM 662 C C . TYR A 1 85 ? -8.634 -3.483 -1.351 1.00 88.69 85 TYR A C 1
ATOM 664 O O . TYR A 1 85 ? -9.495 -4.127 -0.747 1.00 88.69 85 TYR A O 1
ATOM 672 N N . VAL A 1 86 ? -7.953 -2.491 -0.763 1.00 84.75 86 VAL A N 1
ATOM 673 C CA . VAL A 1 86 ? -8.142 -2.078 0.638 1.00 84.75 86 VAL A CA 1
ATOM 674 C C . VAL A 1 86 ? -9.596 -1.679 0.897 1.00 84.75 86 VAL A C 1
ATOM 676 O O . VAL A 1 86 ? -10.193 -2.090 1.895 1.00 84.75 86 VAL A O 1
ATOM 679 N N . HIS A 1 87 ? -10.191 -0.902 -0.010 1.00 82.56 87 HIS A N 1
ATOM 680 C CA . HIS A 1 87 ? -11.584 -0.482 0.101 1.00 82.56 87 HIS A CA 1
ATOM 681 C C . HIS A 1 87 ? -12.551 -1.673 0.007 1.00 82.56 87 HIS A C 1
ATOM 683 O O . HIS A 1 87 ? -13.402 -1.843 0.881 1.00 82.56 87 HIS A O 1
ATOM 689 N N . ALA A 1 88 ? -12.373 -2.547 -0.989 1.00 83.56 88 ALA A N 1
ATOM 690 C CA . ALA A 1 88 ? -13.200 -3.736 -1.184 1.00 83.56 88 ALA A CA 1
ATOM 691 C C . ALA A 1 88 ? -13.160 -4.677 0.032 1.00 83.56 88 ALA A C 1
ATOM 693 O O . ALA A 1 88 ? -14.201 -5.165 0.484 1.00 83.56 88 ALA A O 1
ATOM 694 N N . ARG A 1 89 ? -11.977 -4.891 0.623 1.00 82.25 89 ARG A N 1
ATOM 695 C CA . ARG A 1 89 ? -11.847 -5.708 1.838 1.00 82.25 89 ARG A CA 1
ATOM 696 C C . ARG A 1 89 ? -12.537 -5.084 3.043 1.00 82.25 89 ARG A C 1
ATOM 698 O O . ARG A 1 89 ? -13.207 -5.803 3.782 1.00 82.25 89 ARG A O 1
ATOM 705 N N . ARG A 1 90 ? -12.447 -3.766 3.222 1.00 76.50 90 ARG A N 1
ATOM 706 C CA . ARG A 1 90 ? -13.147 -3.061 4.310 1.00 76.50 90 ARG A CA 1
ATOM 707 C C . ARG A 1 90 ? -14.662 -3.195 4.205 1.00 76.50 90 ARG A C 1
ATOM 709 O O . ARG A 1 90 ? -15.301 -3.530 5.201 1.00 76.50 90 ARG A O 1
ATOM 716 N N . VAL A 1 91 ? -15.217 -3.009 3.007 1.00 75.62 91 VAL A N 1
ATOM 717 C CA . VAL A 1 91 ? -16.655 -3.199 2.756 1.00 75.62 91 VAL A CA 1
ATOM 718 C C . VAL A 1 91 ? -17.070 -4.634 3.094 1.00 75.62 91 VAL A C 1
ATOM 720 O O . VAL A 1 91 ? -18.028 -4.837 3.840 1.00 75.62 91 VAL A O 1
ATOM 723 N N . ARG A 1 92 ? -16.304 -5.640 2.650 1.00 74.50 92 ARG A N 1
ATOM 724 C CA . ARG A 1 92 ? -16.579 -7.054 2.961 1.00 74.50 92 ARG A CA 1
ATOM 725 C C . ARG A 1 92 ? -16.563 -7.343 4.467 1.00 74.50 92 ARG A C 1
ATOM 727 O O . ARG A 1 92 ? -17.418 -8.082 4.952 1.00 74.50 92 ARG A O 1
ATOM 734 N N . SER A 1 93 ? -15.622 -6.760 5.211 1.00 68.81 93 SER A N 1
ATOM 735 C CA . SER A 1 93 ? -15.548 -6.905 6.671 1.00 68.81 93 SER A CA 1
ATOM 736 C C . SER A 1 93 ? -16.721 -6.237 7.395 1.00 68.81 93 SER A C 1
ATOM 738 O O . SER A 1 93 ? -17.204 -6.771 8.389 1.00 68.81 93 SER A O 1
ATOM 740 N N . MET A 1 94 ? -17.209 -5.090 6.912 1.00 65.25 94 MET A N 1
ATOM 741 C CA . MET A 1 94 ? -18.401 -4.435 7.472 1.00 65.25 94 MET A CA 1
ATOM 742 C C . MET A 1 94 ? -19.663 -5.272 7.256 1.00 65.25 94 MET A C 1
ATOM 744 O O . MET A 1 94 ? -20.408 -5.496 8.205 1.00 65.25 94 MET A O 1
ATOM 748 N N . VAL A 1 95 ? -19.865 -5.796 6.043 1.00 67.00 95 VAL A N 1
ATOM 749 C CA . VAL A 1 95 ? -21.020 -6.656 5.731 1.00 67.00 95 VAL A CA 1
ATOM 750 C C . VAL A 1 95 ? -21.032 -7.906 6.612 1.00 67.00 95 VAL A C 1
ATOM 752 O O . VAL A 1 95 ? -22.073 -8.255 7.155 1.00 67.00 95 VAL A O 1
ATOM 755 N N . ARG A 1 96 ? -19.875 -8.551 6.818 1.00 66.19 96 ARG A N 1
ATOM 756 C CA . ARG A 1 96 ? -19.774 -9.726 7.702 1.00 66.19 96 ARG A CA 1
ATOM 757 C C . ARG A 1 96 ? -20.120 -9.415 9.159 1.00 66.19 96 ARG A C 1
ATOM 759 O O . ARG A 1 96 ? -20.777 -10.231 9.787 1.00 66.19 96 ARG A O 1
ATOM 766 N N . ARG A 1 97 ? -19.707 -8.253 9.679 1.00 61.03 97 ARG A N 1
ATOM 767 C CA . ARG A 1 97 ? -20.008 -7.831 11.060 1.00 61.03 97 ARG A CA 1
ATOM 768 C C . ARG A 1 97 ? -21.492 -7.533 11.295 1.00 61.03 97 ARG A C 1
ATOM 770 O O . ARG A 1 97 ? -21.956 -7.752 12.398 1.00 61.03 97 ARG A O 1
ATOM 777 N N . ASN A 1 98 ? -22.217 -7.064 10.279 1.00 59.09 98 ASN A N 1
ATOM 778 C CA . ASN A 1 98 ? -23.654 -6.767 10.377 1.00 59.09 98 ASN A CA 1
ATOM 779 C C . ASN A 1 98 ? -24.560 -7.980 10.095 1.00 59.09 98 ASN A C 1
ATOM 781 O O . ASN A 1 98 ? -25.777 -7.866 10.196 1.00 59.09 98 ASN A O 1
ATOM 785 N N . ALA A 1 99 ? -23.983 -9.109 9.678 1.00 58.59 99 ALA A N 1
ATOM 786 C CA . ALA A 1 99 ? -24.701 -10.351 9.392 1.00 58.59 99 ALA A CA 1
ATOM 787 C C . ALA A 1 99 ? -24.604 -11.378 10.541 1.00 58.59 99 ALA A C 1
ATOM 789 O O . ALA A 1 99 ? -25.047 -12.512 10.376 1.00 58.59 99 ALA A O 1
ATOM 790 N N . SER A 1 100 ? -23.977 -11.002 11.662 1.00 50.44 100 SER A N 1
ATOM 791 C CA . SER A 1 100 ? -23.872 -11.765 12.917 1.00 50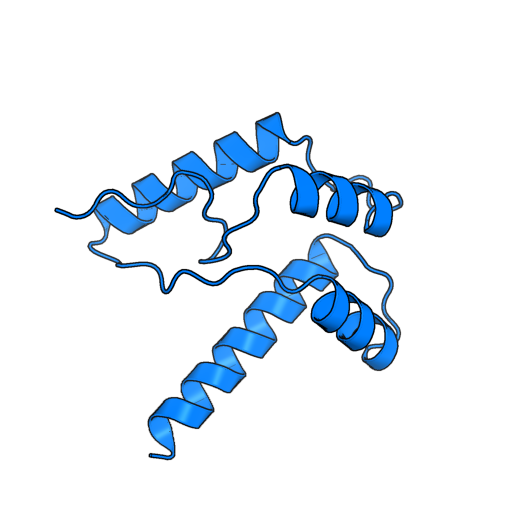.44 100 SER A CA 1
ATOM 792 C C . SER A 1 100 ? -24.596 -11.014 14.024 1.00 50.44 100 SER A C 1
ATOM 794 O O . SER A 1 100 ? -25.146 -11.696 14.910 1.00 50.44 100 SER A O 1
#

Radius of gyration: 14.2 Å; chains: 1; bounding box: 35×26×40 Å

pLDDT: mean 80.06, std 13.4, range [44.12, 94.56]

Sequence (100 aa):
MKRLPTNLLAGLLIDRADYDRLAVLCARDAAFPSWTDWNKLQIRAAAAAQKRGEDPDCWTLDLDDFTAWCRQASSPPCLTGLRSYVHARRVRSMVRRNAS

Secondary structure (DSSP, 8-state):
-PPPPS-EETTEE--HHHHHHHHHHTTT-TTPPPHHHHHHHHHHHHHHHHHTT-----EE--HHHHHHHHHHTT----HHHHHHHHHHHHHHHHHHHHT-

Foldseek 3Di:
DDQDPLQDDQLERDDPVNLVVLCVQAVVAPPNDDPVVNSVNSNVVSVVCVVVVHPRNHDYDDVVVLCVVCVVVVHGRHPVSVVVVSVVVVVVVVVVVVVD